Protein AF-A0A8H6YVI0-F1 (afdb_monomer_lite)

Secondary structure (DSSP, 8-state):
--------PPPP------------------PPPPPPEEEEEEEETTEEE--TTBS-TT-TTEEEEEGGGSPSS-SHHHHHHHHHHHTT---TT--S----PPP------

Structure (mmCIF, N/CA/C/O backbone):
data_AF-A0A8H6YVI0-F1
#
_entry.id   AF-A0A8H6YVI0-F1
#
loop_
_atom_site.group_PDB
_atom_site.id
_atom_site.type_symbol
_atom_site.label_atom_id
_atom_site.label_alt_id
_atom_site.label_comp_id
_atom_site.label_asym_id
_atom_site.label_entity_id
_atom_site.label_seq_id
_atom_site.pdbx_PDB_ins_code
_atom_site.Cartn_x
_atom_site.Cartn_y
_atom_site.Cartn_z
_atom_site.occupancy
_atom_site.B_iso_or_equiv
_atom_site.auth_seq_id
_atom_site.auth_comp_id
_atom_site.auth_asym_id
_atom_site.auth_atom_id
_atom_site.pdbx_PDB_model_num
ATOM 1 N N . MET A 1 1 ? -32.683 -60.655 -9.377 1.00 38.84 1 MET A N 1
ATOM 2 C CA . MET A 1 1 ? -31.662 -60.220 -8.406 1.00 38.84 1 MET A CA 1
ATOM 3 C C . MET A 1 1 ? -31.502 -58.720 -8.571 1.00 38.84 1 MET A C 1
ATOM 5 O O . MET A 1 1 ? -30.999 -58.272 -9.589 1.00 38.84 1 MET A O 1
ATOM 9 N N . THR A 1 2 ? -32.086 -57.973 -7.638 1.00 42.25 2 THR A N 1
ATOM 10 C CA . THR A 1 2 ? -31.979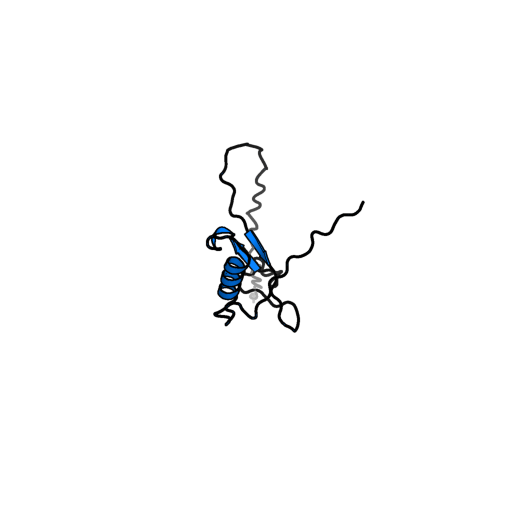 -56.514 -7.480 1.00 42.25 2 THR A CA 1
ATOM 11 C C . THR A 1 2 ? -30.590 -56.172 -6.953 1.00 42.25 2 THR A C 1
ATOM 13 O O . THR A 1 2 ? -30.118 -56.916 -6.098 1.00 42.25 2 THR A O 1
ATOM 16 N N . THR A 1 3 ? -29.969 -55.078 -7.414 1.00 46.12 3 THR A N 1
ATOM 17 C CA . THR A 1 3 ? -29.185 -54.096 -6.618 1.00 46.12 3 THR A CA 1
ATOM 18 C C . THR A 1 3 ? -28.331 -53.245 -7.556 1.00 46.12 3 THR A C 1
ATOM 20 O O . THR A 1 3 ? -27.574 -53.767 -8.367 1.00 46.12 3 THR A O 1
ATOM 23 N N . GLY A 1 4 ? -28.455 -51.929 -7.419 1.00 44.97 4 GLY A N 1
ATOM 24 C CA . GLY A 1 4 ? -27.635 -50.941 -8.112 1.00 44.97 4 GLY A CA 1
ATOM 25 C C . GLY A 1 4 ? -28.270 -49.560 -8.023 1.00 44.97 4 GLY A C 1
ATOM 26 O O . GLY A 1 4 ? -28.640 -48.988 -9.041 1.00 44.97 4 GLY A O 1
ATOM 27 N N . ALA A 1 5 ? -28.492 -49.082 -6.797 1.00 56.38 5 ALA A N 1
ATOM 28 C CA . ALA A 1 5 ? -28.947 -47.726 -6.528 1.00 56.38 5 ALA A CA 1
ATOM 29 C C . ALA A 1 5 ? -27.844 -46.733 -6.929 1.00 56.38 5 ALA A C 1
ATOM 31 O O . ALA A 1 5 ? -26.733 -46.796 -6.410 1.00 56.38 5 ALA A O 1
ATOM 32 N N . ASN A 1 6 ? -28.152 -45.837 -7.867 1.00 56.09 6 ASN A N 1
ATOM 33 C CA . ASN A 1 6 ? -27.344 -44.654 -8.137 1.00 56.09 6 ASN A CA 1
ATOM 34 C C . ASN A 1 6 ? -27.675 -43.602 -7.070 1.00 56.09 6 ASN A C 1
ATOM 36 O O . ASN A 1 6 ? -28.596 -42.808 -7.253 1.00 56.09 6 ASN A O 1
ATOM 40 N N . ASP A 1 7 ? -26.927 -43.606 -5.968 1.00 51.72 7 ASP A N 1
ATOM 41 C CA . ASP A 1 7 ? -26.834 -42.467 -5.051 1.00 51.72 7 ASP A CA 1
ATOM 42 C C . ASP A 1 7 ? -25.990 -41.375 -5.726 1.00 51.72 7 ASP A C 1
ATOM 44 O O . ASP A 1 7 ? -24.764 -41.335 -5.627 1.00 51.72 7 ASP A O 1
ATOM 48 N N . SER A 1 8 ? -26.649 -40.515 -6.502 1.00 58.22 8 SER A N 1
ATOM 49 C CA . SER A 1 8 ? -26.092 -39.218 -6.890 1.00 58.22 8 SER A CA 1
ATOM 50 C C . SER A 1 8 ? -26.429 -38.227 -5.787 1.00 58.22 8 SER A C 1
ATOM 52 O O . SER A 1 8 ? -27.521 -37.662 -5.773 1.00 58.22 8 SER A O 1
ATOM 54 N N . ASP A 1 9 ? -25.501 -38.054 -4.851 1.00 58.38 9 ASP A N 1
ATOM 55 C CA . ASP A 1 9 ? -25.581 -37.018 -3.825 1.00 58.38 9 ASP A CA 1
ATOM 56 C C . ASP A 1 9 ? -25.639 -35.641 -4.523 1.00 58.38 9 ASP A C 1
ATOM 58 O O . ASP A 1 9 ? -24.733 -35.311 -5.302 1.00 58.38 9 ASP A O 1
ATOM 62 N N . PRO A 1 10 ? -26.717 -34.849 -4.371 1.00 65.88 10 PRO A N 1
ATOM 63 C CA . PRO A 1 10 ? -26.771 -33.525 -4.971 1.00 65.88 10 PRO A CA 1
ATOM 64 C C . PRO A 1 10 ? -25.717 -32.620 -4.310 1.00 65.88 10 PRO A C 1
ATOM 66 O O . PRO A 1 10 ? -25.505 -32.704 -3.101 1.00 65.88 10 PRO A O 1
ATOM 69 N N . PRO A 1 11 ? -25.063 -31.712 -5.062 1.00 58.81 11 PRO A N 1
ATOM 70 C CA . PRO A 1 11 ? -24.114 -30.776 -4.470 1.00 58.81 11 PRO A CA 1
ATOM 71 C C . PRO A 1 11 ? -24.798 -29.967 -3.356 1.00 58.81 11 PRO A C 1
ATOM 73 O O . PRO A 1 11 ? -25.988 -29.645 -3.486 1.00 58.81 11 PRO A O 1
ATOM 76 N N . PRO A 1 12 ? -24.077 -29.610 -2.274 1.00 55.91 12 PRO A N 1
ATOM 77 C CA . PRO A 1 12 ? -24.656 -28.860 -1.172 1.00 55.91 12 PRO A CA 1
ATOM 78 C C . PRO A 1 12 ? -25.279 -27.575 -1.713 1.00 55.91 12 PRO A C 1
ATOM 80 O O . PRO A 1 12 ? -24.620 -26.752 -2.353 1.00 55.91 12 PRO A O 1
ATOM 83 N N . ARG A 1 13 ? -26.583 -27.429 -1.469 1.00 53.19 13 ARG A N 1
ATOM 84 C CA . ARG A 1 13 ? -27.321 -26.204 -1.754 1.00 53.19 13 ARG A CA 1
ATOM 85 C C . ARG A 1 13 ? -26.697 -25.093 -0.923 1.00 53.19 13 ARG A C 1
ATOM 87 O O . ARG A 1 13 ? -26.848 -25.070 0.294 1.00 53.19 13 ARG A O 1
ATOM 94 N N . TYR A 1 14 ? -25.980 -24.184 -1.572 1.00 39.84 14 TYR A N 1
ATOM 95 C CA . TYR A 1 14 ? -25.601 -22.939 -0.930 1.00 39.84 14 TYR A CA 1
ATOM 96 C C . TYR A 1 14 ? -26.882 -22.117 -0.742 1.00 39.84 14 TYR A C 1
ATOM 98 O O . TYR A 1 14 ? -27.455 -21.593 -1.697 1.00 39.84 14 TYR A O 1
ATOM 106 N N . ASP A 1 15 ? -27.364 -22.018 0.493 1.00 44.62 15 ASP A N 1
ATOM 107 C CA . ASP A 1 15 ? -28.377 -21.029 0.839 1.00 44.62 15 ASP A CA 1
ATOM 108 C C . ASP A 1 15 ? -27.747 -19.641 0.683 1.00 44.62 15 ASP A C 1
ATOM 110 O O . ASP A 1 15 ? -27.000 -19.160 1.534 1.00 44.62 15 ASP A O 1
ATOM 114 N N . THR A 1 16 ? -28.029 -18.973 -0.438 1.00 58.34 16 THR A N 1
ATOM 115 C CA . THR A 1 16 ? -27.776 -17.533 -0.565 1.00 58.34 16 THR A CA 1
ATOM 116 C C . THR A 1 16 ? -28.912 -16.800 0.132 1.00 58.34 16 THR A C 1
ATOM 118 O O . THR A 1 16 ? -29.818 -16.267 -0.501 1.00 58.34 16 THR A O 1
ATOM 121 N N . GLN A 1 17 ? -28.874 -16.791 1.460 1.00 50.62 17 GLN A N 1
ATOM 122 C CA . GLN A 1 17 ? -29.631 -15.843 2.265 1.00 50.62 17 GLN A CA 1
ATOM 123 C C . GLN A 1 17 ? -28.654 -14.932 2.997 1.00 50.62 17 GLN A C 1
ATOM 125 O O . GLN A 1 17 ? -28.326 -15.152 4.155 1.00 50.62 17 GLN A O 1
ATOM 130 N N . ASN A 1 18 ? -28.203 -13.884 2.308 1.00 37.72 18 ASN A N 1
ATOM 131 C CA . ASN A 1 18 ? -28.111 -12.569 2.938 1.00 37.72 18 ASN A CA 1
ATOM 132 C C . ASN A 1 18 ? -28.115 -11.468 1.870 1.00 37.72 18 ASN A C 1
ATOM 134 O O . ASN A 1 18 ? -27.121 -10.786 1.626 1.00 37.72 18 ASN A O 1
ATOM 138 N N . THR A 1 19 ? -29.262 -11.305 1.214 1.00 47.03 19 THR A N 1
ATOM 139 C CA . THR A 1 19 ? -29.614 -10.037 0.579 1.00 47.03 19 THR A CA 1
ATOM 140 C C . THR A 1 19 ? -29.890 -9.046 1.702 1.00 47.03 19 THR A C 1
ATOM 142 O O . THR A 1 19 ? -31.019 -8.914 2.166 1.00 47.03 19 THR A O 1
ATOM 145 N N . SER A 1 20 ? -28.859 -8.351 2.176 1.00 56.53 20 SER A N 1
ATOM 146 C CA . SER A 1 20 ? -29.061 -7.155 2.985 1.00 56.53 20 SER A CA 1
ATOM 147 C C . SER A 1 20 ? -29.466 -6.010 2.053 1.00 56.53 20 SER A C 1
ATOM 149 O O . SER A 1 20 ? -28.677 -5.107 1.773 1.00 56.53 20 SER A O 1
ATOM 151 N N . GLU A 1 21 ? -30.697 -6.060 1.540 1.00 48.66 21 GLU A N 1
ATOM 152 C CA . GLU A 1 21 ? -31.368 -4.893 0.969 1.00 48.66 21 GLU A CA 1
ATOM 153 C C . GLU A 1 21 ? -31.746 -3.978 2.137 1.00 48.66 21 GLU A C 1
ATOM 155 O O . GLU A 1 21 ? -32.875 -3.931 2.619 1.00 48.66 21 GLU A O 1
ATOM 160 N N . SER A 1 22 ? -30.739 -3.290 2.671 1.00 46.75 22 SER A N 1
ATOM 161 C CA . SER A 1 22 ? -30.960 -2.279 3.689 1.00 46.75 22 SER A CA 1
ATOM 162 C C . SER A 1 22 ? -31.475 -1.039 2.973 1.00 46.75 22 SER A C 1
ATOM 164 O O . SER A 1 22 ? -30.712 -0.248 2.414 1.00 46.75 22 SER A O 1
ATOM 166 N N . THR A 1 23 ? -32.804 -0.937 2.929 1.00 53.59 23 THR A N 1
ATOM 167 C CA . THR A 1 23 ? -33.561 0.259 2.568 1.00 53.59 23 THR A CA 1
ATOM 168 C C . THR A 1 23 ? -32.854 1.483 3.143 1.00 53.59 23 THR A C 1
ATOM 170 O O . THR A 1 23 ? -32.761 1.639 4.362 1.00 53.59 23 THR A O 1
ATOM 173 N N . MET A 1 24 ? -32.354 2.360 2.271 1.00 50.34 24 MET A N 1
ATOM 174 C CA . MET A 1 24 ? -31.809 3.658 2.662 1.00 50.34 24 MET A CA 1
ATOM 175 C C . MET A 1 24 ? -32.959 4.520 3.200 1.00 50.34 24 MET A C 1
ATOM 177 O O . MET A 1 24 ? -33.531 5.347 2.494 1.00 50.34 24 MET A O 1
ATOM 181 N N . LYS A 1 25 ? -33.336 4.307 4.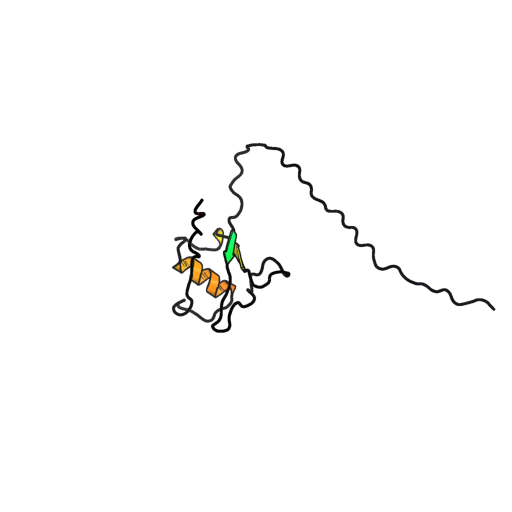463 1.00 50.38 25 LYS A N 1
ATOM 182 C CA . LYS A 1 25 ? -34.195 5.218 5.207 1.00 50.38 25 LYS A CA 1
ATOM 183 C C . LYS A 1 25 ? -33.323 6.383 5.644 1.00 50.38 25 LYS A C 1
ATOM 185 O O . LYS A 1 25 ? -32.487 6.251 6.535 1.00 50.38 25 LYS A O 1
ATOM 190 N N . ALA A 1 26 ? -33.522 7.515 4.979 1.00 50.47 26 ALA A N 1
ATOM 191 C CA . ALA A 1 26 ? -32.947 8.788 5.362 1.00 50.47 26 ALA A CA 1
ATOM 192 C C . ALA A 1 26 ? -33.335 9.107 6.814 1.00 50.47 26 ALA A C 1
ATOM 194 O O . ALA A 1 26 ? -34.464 9.492 7.109 1.00 50.47 26 ALA A O 1
ATOM 195 N N . ALA A 1 27 ? -32.383 8.923 7.721 1.00 44.22 27 ALA A N 1
ATOM 196 C CA . ALA A 1 27 ? -32.391 9.516 9.041 1.00 44.22 27 ALA A CA 1
ATOM 197 C C . ALA A 1 27 ? -31.066 10.259 9.180 1.00 44.22 27 ALA A C 1
ATOM 199 O O . ALA A 1 27 ? -30.005 9.659 9.352 1.00 44.22 27 ALA A O 1
ATOM 200 N N . SER A 1 28 ? -31.132 11.581 9.057 1.00 63.75 28 SER A N 1
ATOM 201 C CA . SER A 1 28 ? -30.077 12.498 9.466 1.00 63.75 28 SER A CA 1
ATOM 202 C C . SER A 1 28 ? -29.904 12.392 10.983 1.00 63.75 28 SER A C 1
ATOM 204 O O . SER A 1 28 ? -30.484 13.156 11.748 1.00 63.75 28 SER A O 1
ATOM 206 N N . SER A 1 29 ? -29.149 11.390 11.416 1.00 54.25 29 SER A N 1
ATOM 207 C CA . SER A 1 29 ? -28.587 11.297 12.757 1.00 54.25 29 SER A CA 1
ATOM 208 C C . SER A 1 29 ? -27.126 11.702 12.645 1.00 54.25 29 SER A C 1
ATOM 210 O O . SER A 1 29 ? -26.473 11.328 11.670 1.00 54.25 29 SER A O 1
ATOM 212 N N . GLY A 1 30 ? -26.621 12.488 13.598 1.00 58.38 30 GLY A N 1
ATOM 213 C CA . GLY A 1 30 ? -25.210 12.865 13.713 1.00 58.38 30 GLY A CA 1
ATOM 214 C C . GLY A 1 30 ? -24.323 11.642 13.952 1.00 58.38 30 GLY A C 1
ATOM 215 O O . GLY A 1 30 ? -23.811 11.431 15.045 1.00 58.38 30 GLY A O 1
ATOM 216 N N . SER A 1 31 ? -24.193 10.808 12.927 1.00 59.75 31 SER A N 1
ATOM 217 C CA . SER A 1 31 ? -23.382 9.608 12.884 1.00 59.75 31 SER A CA 1
ATOM 218 C C . SER A 1 31 ? -21.946 10.047 12.659 1.00 59.75 31 SER A C 1
ATOM 220 O O . SER A 1 31 ? -21.658 10.780 11.708 1.00 59.75 31 SER A O 1
ATOM 222 N N . ALA A 1 32 ? -21.051 9.644 13.561 1.00 69.25 32 ALA A N 1
ATOM 223 C CA . ALA A 1 32 ? -19.626 9.841 13.362 1.00 69.25 32 ALA A CA 1
ATOM 224 C C . ALA A 1 32 ? -19.258 9.346 11.950 1.00 69.25 32 ALA A C 1
ATOM 226 O O . ALA A 1 32 ? -19.696 8.259 11.562 1.00 69.25 32 ALA A O 1
ATOM 227 N N . PRO A 1 33 ? -18.507 10.129 11.155 1.00 74.38 33 PRO A N 1
ATOM 228 C CA . PRO A 1 33 ? -18.144 9.708 9.813 1.00 74.38 33 PRO A CA 1
ATOM 229 C C . PRO A 1 33 ? -17.440 8.352 9.896 1.00 74.38 33 PRO A C 1
ATOM 231 O O . PRO A 1 33 ? -16.498 8.182 10.671 1.00 74.38 33 PRO A O 1
ATOM 234 N N . GLY A 1 34 ? -17.933 7.387 9.116 1.00 83.31 34 GLY A N 1
ATOM 235 C CA . GLY A 1 34 ? -17.355 6.050 9.052 1.00 83.31 34 GLY A CA 1
ATOM 236 C C . GLY A 1 34 ? -15.872 6.069 8.653 1.00 83.31 34 GLY A C 1
ATOM 237 O O . GLY A 1 34 ? -15.342 7.103 8.220 1.00 83.31 34 GLY A O 1
ATOM 238 N N . PRO A 1 35 ? -15.175 4.928 8.784 1.00 87.44 35 PRO A N 1
ATOM 239 C CA . PRO A 1 35 ? -13.763 4.837 8.446 1.00 87.44 35 PRO A CA 1
ATOM 240 C C . PRO A 1 35 ? -13.515 5.301 7.007 1.00 87.44 35 PRO A C 1
ATOM 242 O O . PRO A 1 35 ? -14.186 4.891 6.061 1.00 87.44 35 PRO A O 1
ATOM 245 N N . ARG A 1 36 ? -12.528 6.183 6.846 1.00 92.62 36 ARG A N 1
ATOM 246 C CA . ARG A 1 36 ? -12.049 6.607 5.530 1.00 92.62 36 ARG A CA 1
ATOM 247 C C . ARG A 1 36 ? -11.058 5.579 5.011 1.00 92.62 36 ARG A C 1
ATOM 249 O O . ARG A 1 36 ? -10.100 5.262 5.711 1.00 92.62 36 ARG A O 1
ATOM 256 N N . TYR A 1 37 ? -11.262 5.115 3.787 1.00 93.06 37 TYR A N 1
ATOM 257 C CA . TYR A 1 37 ? -10.379 4.158 3.126 1.00 93.06 37 TYR A CA 1
ATOM 258 C C . TYR A 1 37 ? -9.555 4.835 2.036 1.00 93.06 37 TYR A C 1
ATOM 260 O O . TYR A 1 37 ? -10.020 5.764 1.372 1.00 93.06 37 TYR A O 1
ATOM 268 N N . LEU A 1 38 ? -8.327 4.359 1.858 1.00 92.62 38 LEU A N 1
ATOM 269 C CA . LEU A 1 38 ? -7.432 4.761 0.786 1.00 92.62 38 LEU A CA 1
ATOM 270 C C . LEU A 1 38 ? -7.154 3.556 -0.099 1.0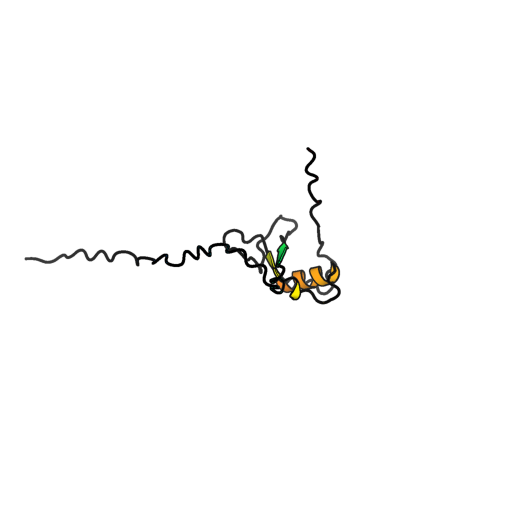0 92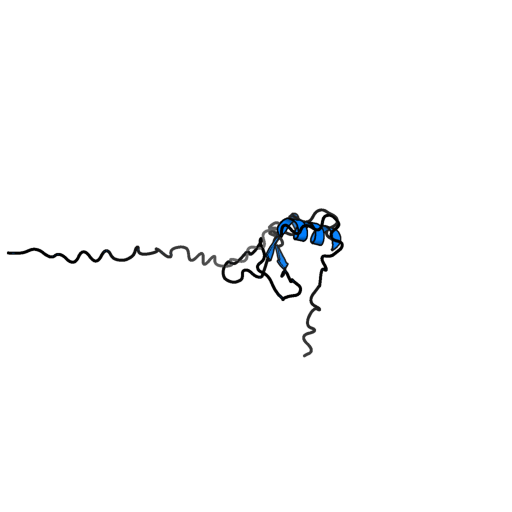.62 38 LEU A C 1
ATOM 272 O O . LEU A 1 38 ? -6.651 2.535 0.368 1.00 92.62 38 LEU A O 1
ATOM 276 N N . TYR A 1 39 ? -7.455 3.726 -1.380 1.00 94.19 39 TYR A N 1
ATOM 277 C CA . TYR A 1 39 ? -7.206 2.733 -2.411 1.00 94.19 39 TYR A CA 1
ATOM 278 C C . TYR A 1 39 ? -5.957 3.117 -3.189 1.00 94.19 39 TYR A C 1
ATOM 280 O O . TYR A 1 39 ? -5.788 4.279 -3.571 1.00 94.19 39 TYR A O 1
ATOM 288 N N . TYR A 1 40 ? -5.092 2.146 -3.439 1.00 94.06 40 TYR A N 1
ATOM 289 C CA . TYR A 1 40 ? -3.847 2.360 -4.164 1.00 94.06 40 TYR A CA 1
ATOM 290 C C . TYR A 1 40 ? -3.522 1.169 -5.062 1.00 94.06 40 TYR A C 1
ATOM 292 O O . TYR A 1 40 ? -4.137 0.108 -4.976 1.00 94.06 40 TYR A 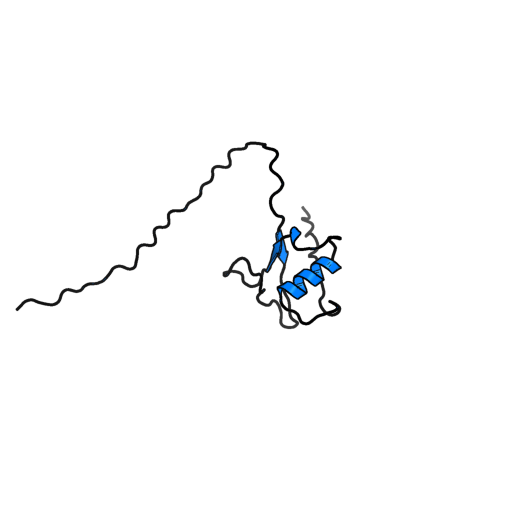O 1
ATOM 300 N N . ARG A 1 41 ? -2.557 1.370 -5.960 1.00 94.38 41 ARG A N 1
ATOM 301 C CA . ARG A 1 41 ? -1.981 0.322 -6.803 1.00 94.38 41 ARG A CA 1
ATOM 302 C C . ARG A 1 41 ? -0.476 0.319 -6.621 1.00 94.38 41 ARG A C 1
ATOM 304 O O . ARG A 1 41 ? 0.126 1.380 -6.451 1.00 94.38 41 ARG A O 1
ATOM 311 N N . VAL A 1 42 ? 0.100 -0.870 -6.672 1.00 93.31 42 VAL A N 1
ATOM 312 C CA . VAL A 1 42 ? 1.532 -1.093 -6.514 1.00 93.31 42 VAL A CA 1
ATOM 313 C C . VAL A 1 42 ? 2.125 -1.416 -7.879 1.00 93.31 42 VAL A C 1
ATOM 315 O O . VAL A 1 42 ? 1.565 -2.220 -8.624 1.00 93.31 42 VAL A O 1
ATOM 318 N N . TYR A 1 43 ? 3.240 -0.772 -8.212 1.00 92.75 43 TYR A N 1
ATOM 319 C CA . TYR A 1 43 ? 3.929 -0.957 -9.485 1.00 92.75 43 TYR A CA 1
ATOM 320 C C . TYR A 1 43 ? 5.384 -1.352 -9.239 1.00 92.75 43 TYR A C 1
ATOM 322 O O . TYR A 1 43 ? 6.064 -0.742 -8.413 1.00 92.75 43 TYR A O 1
ATOM 330 N N . SER A 1 44 ? 5.848 -2.355 -9.975 1.00 90.38 44 SER A N 1
ATOM 331 C CA . SER A 1 44 ? 7.259 -2.643 -10.209 1.00 90.38 44 SER A CA 1
ATOM 332 C C . SER A 1 44 ? 7.681 -2.052 -11.568 1.00 90.38 44 SER A C 1
ATOM 334 O O . SER A 1 44 ? 6.828 -1.560 -12.317 1.00 90.38 44 SER A O 1
ATOM 336 N N . PRO A 1 45 ? 8.976 -2.099 -11.929 1.00 89.44 45 PRO A N 1
ATOM 337 C CA . PRO A 1 45 ? 9.419 -1.742 -13.278 1.00 89.44 45 PRO A CA 1
ATOM 338 C C . PRO A 1 45 ? 8.713 -2.531 -14.394 1.00 89.44 45 PRO A C 1
ATOM 340 O O . PRO A 1 45 ? 8.541 -2.002 -15.488 1.00 89.44 45 PRO A O 1
ATOM 343 N N . ASP A 1 46 ? 8.254 -3.750 -14.099 1.00 92.88 46 ASP A N 1
ATOM 344 C CA . ASP A 1 46 ? 7.567 -4.633 -15.050 1.00 92.88 46 ASP A CA 1
ATOM 345 C C . ASP A 1 46 ? 6.051 -4.373 -15.137 1.00 92.88 46 ASP A C 1
ATOM 347 O O . ASP A 1 46 ? 5.354 -4.984 -15.946 1.00 92.88 46 ASP A O 1
ATOM 351 N N . GLY A 1 47 ? 5.518 -3.461 -14.316 1.00 92.81 47 GLY A N 1
ATOM 352 C CA . GLY A 1 47 ? 4.111 -3.068 -14.326 1.00 92.81 47 GLY A CA 1
ATOM 353 C C . GLY A 1 47 ? 3.408 -3.248 -12.983 1.00 92.81 47 GLY A C 1
ATOM 354 O O . GLY A 1 47 ? 4.023 -3.242 -11.919 1.00 92.81 47 GLY A O 1
ATOM 355 N N . ALA A 1 48 ? 2.077 -3.332 -13.018 1.00 94.19 48 ALA A N 1
ATOM 356 C CA . ALA A 1 48 ? 1.273 -3.476 -11.807 1.00 94.19 48 ALA A CA 1
ATOM 357 C C . ALA A 1 48 ? 1.459 -4.867 -11.187 1.00 94.19 48 ALA A C 1
ATOM 359 O O . ALA A 1 48 ? 1.355 -5.876 -11.886 1.00 94.19 48 ALA A O 1
ATOM 360 N N . ILE A 1 49 ? 1.655 -4.919 -9.871 1.00 95.50 49 ILE A N 1
ATOM 361 C CA . ILE A 1 49 ? 1.788 -6.172 -9.119 1.00 95.50 49 ILE A CA 1
ATOM 362 C C . ILE A 1 49 ? 0.635 -6.344 -8.120 1.00 95.50 49 ILE A C 1
ATOM 364 O O . ILE A 1 49 ? 0.037 -5.345 -7.702 1.00 95.50 49 ILE A O 1
ATOM 368 N N . PRO A 1 50 ? 0.289 -7.589 -7.742 1.00 96.25 50 PRO A N 1
ATOM 369 C CA . PRO A 1 50 ? -0.673 -7.844 -6.677 1.00 96.25 50 PRO A CA 1
ATOM 370 C C . PRO A 1 50 ? -0.262 -7.163 -5.365 1.00 96.25 50 PRO A C 1
ATOM 372 O O . PRO A 1 50 ? 0.895 -7.241 -4.957 1.00 96.25 50 PRO A O 1
ATOM 375 N N . SER A 1 51 ? -1.216 -6.504 -4.711 1.00 95.94 51 SER A N 1
ATOM 376 C CA . SER A 1 51 ? -1.051 -5.899 -3.390 1.00 95.94 51 SER A CA 1
ATOM 377 C C . SER A 1 51 ? -1.300 -6.935 -2.298 1.00 95.94 51 SER A C 1
ATOM 379 O O . SER A 1 51 ? -2.223 -7.746 -2.386 1.00 95.94 51 SER A O 1
ATOM 381 N N . LYS A 1 52 ? -0.517 -6.870 -1.223 1.00 95.38 52 LYS A N 1
ATOM 382 C CA . LYS A 1 52 ? -0.711 -7.685 -0.017 1.00 95.38 52 LYS A CA 1
ATOM 383 C C . LYS A 1 52 ? -1.913 -7.249 0.812 1.00 95.38 52 LYS A C 1
ATOM 385 O O . LYS A 1 52 ? -2.439 -8.042 1.583 1.00 95.38 52 LYS A O 1
ATOM 390 N N . THR A 1 53 ? -2.369 -6.010 0.636 1.00 95.50 53 THR A N 1
ATOM 391 C CA . THR A 1 53 ? -3.577 -5.473 1.282 1.00 95.50 53 THR A CA 1
ATOM 392 C C . THR A 1 53 ? -4.783 -5.466 0.342 1.00 95.50 53 THR A C 1
ATOM 394 O O . THR A 1 53 ? -5.703 -4.658 0.502 1.00 95.50 53 THR A O 1
ATOM 397 N N . ALA A 1 54 ? -4.783 -6.342 -0.669 1.00 95.56 54 ALA A N 1
ATOM 398 C CA . ALA A 1 54 ? -5.889 -6.451 -1.605 1.00 95.56 54 ALA A CA 1
ATOM 399 C C . ALA A 1 54 ? -7.214 -6.695 -0.869 1.00 95.56 54 ALA A C 1
ATOM 401 O O . ALA A 1 54 ? -7.359 -7.645 -0.102 1.00 95.56 54 ALA A O 1
ATOM 402 N N . PHE A 1 55 ? -8.190 -5.821 -1.121 1.00 91.31 55 PHE A N 1
ATOM 403 C CA . PHE A 1 55 ? -9.521 -5.926 -0.519 1.00 91.31 55 PHE A CA 1
ATOM 404 C C . PHE A 1 55 ? -10.428 -6.910 -1.270 1.00 91.31 55 PHE A C 1
ATOM 406 O O . PHE A 1 55 ? -11.257 -7.577 -0.657 1.00 91.31 55 PHE A O 1
ATOM 413 N N . ASP A 1 56 ? -10.281 -6.998 -2.595 1.00 91.12 56 ASP A N 1
ATOM 414 C CA . ASP A 1 56 ? -11.088 -7.877 -3.443 1.00 91.12 56 ASP A CA 1
ATOM 415 C C . ASP A 1 56 ? -10.186 -8.928 -4.109 1.00 91.12 56 ASP A C 1
ATOM 417 O O . ASP A 1 56 ? -9.335 -8.559 -4.925 1.00 91.12 56 ASP A O 1
ATOM 421 N N . PRO A 1 57 ? -10.387 -10.231 -3.839 1.00 90.44 57 PRO A N 1
ATOM 422 C CA . PRO A 1 57 ? -9.656 -11.306 -4.509 1.00 90.44 57 PRO A CA 1
ATOM 423 C C . PRO A 1 57 ? -9.780 -11.282 -6.039 1.00 90.44 57 PRO A C 1
ATOM 425 O O . PRO A 1 57 ? -8.888 -11.750 -6.740 1.00 90.44 57 PRO A O 1
ATOM 428 N N . ARG A 1 58 ? -10.869 -10.718 -6.579 1.00 95.06 58 ARG A N 1
ATOM 429 C CA . ARG A 1 58 ? -11.088 -10.576 -8.030 1.00 95.06 58 ARG A CA 1
ATOM 430 C C . ARG A 1 58 ? -10.272 -9.439 -8.638 1.00 95.06 58 ARG A C 1
ATOM 432 O O . ARG A 1 58 ? -10.121 -9.377 -9.854 1.00 95.06 58 ARG A O 1
ATOM 439 N N . ASN A 1 59 ? -9.758 -8.531 -7.814 1.00 93.56 59 ASN A N 1
ATOM 440 C CA . ASN A 1 59 ? -8.904 -7.431 -8.237 1.00 93.56 59 ASN A CA 1
ATOM 441 C C . ASN A 1 59 ? -7.700 -7.304 -7.291 1.00 93.56 59 ASN A C 1
ATOM 443 O O . ASN A 1 59 ? -7.602 -6.338 -6.527 1.00 93.56 59 ASN A O 1
ATOM 447 N N . PRO A 1 60 ? -6.751 -8.256 -7.364 1.00 95.75 60 PRO A N 1
ATOM 448 C CA . PRO A 1 60 ? -5.641 -8.336 -6.420 1.00 95.75 60 PRO A CA 1
ATOM 449 C C . PRO A 1 60 ? -4.641 -7.181 -6.570 1.00 95.75 60 PRO A C 1
ATOM 451 O O . PRO A 1 60 ? -3.757 -7.017 -5.743 1.00 95.75 60 PRO A O 1
ATOM 454 N N . TYR A 1 61 ? -4.764 -6.354 -7.610 1.00 96.06 61 TYR A N 1
ATOM 455 C CA . TYR A 1 61 ? -3.864 -5.231 -7.887 1.00 96.06 61 TYR A CA 1
ATOM 456 C C . TYR A 1 61 ? -4.230 -3.944 -7.134 1.00 96.06 61 TYR A C 1
ATOM 458 O O . TYR A 1 61 ? -3.505 -2.953 -7.246 1.00 96.06 61 TYR A O 1
ATOM 466 N N . VAL A 1 62 ? -5.365 -3.915 -6.423 1.00 95.31 62 VAL A N 1
ATOM 467 C CA . VAL A 1 62 ? -5.836 -2.738 -5.678 1.00 95.31 62 VAL A CA 1
ATOM 468 C C . VAL A 1 62 ? -5.762 -3.002 -4.179 1.00 95.31 62 VAL A C 1
ATOM 470 O O . VAL A 1 62 ? -6.579 -3.738 -3.628 1.00 95.31 62 VAL A O 1
ATOM 473 N N . GLY A 1 63 ? -4.796 -2.355 -3.531 1.00 95.62 63 GLY A N 1
ATOM 474 C CA . GLY A 1 63 ? -4.637 -2.368 -2.081 1.00 95.62 63 GLY A CA 1
ATOM 475 C C . GLY A 1 63 ? -5.601 -1.410 -1.388 1.00 95.62 63 GLY A C 1
ATOM 476 O O . GLY A 1 63 ? -6.031 -0.408 -1.975 1.00 95.62 63 GLY A O 1
ATOM 477 N N . CYS A 1 64 ? -5.931 -1.710 -0.134 1.00 95.31 64 CYS A N 1
ATOM 478 C CA . CYS A 1 64 ? -6.812 -0.899 0.697 1.00 95.31 64 CYS A CA 1
ATOM 479 C C . CYS A 1 64 ? -6.268 -0.781 2.124 1.00 95.31 64 CYS A C 1
ATOM 481 O O . CYS A 1 64 ? -6.035 -1.779 2.802 1.00 95.31 64 CYS A O 1
ATOM 483 N N . ILE A 1 65 ? -6.123 0.455 2.605 1.00 95.06 65 ILE A N 1
ATOM 484 C CA . ILE A 1 65 ? -5.810 0.746 4.011 1.00 95.06 65 ILE A CA 1
ATOM 485 C C . ILE A 1 65 ? -6.787 1.770 4.585 1.00 95.06 65 ILE A C 1
ATOM 487 O O . ILE A 1 65 ? -7.391 2.567 3.862 1.00 95.06 65 ILE A O 1
ATOM 491 N N . THR A 1 66 ? -6.932 1.782 5.906 1.00 94.12 66 THR A N 1
ATOM 492 C CA . THR A 1 66 ? -7.702 2.813 6.604 1.00 94.12 66 THR A CA 1
ATOM 493 C C . THR A 1 66 ? -6.866 4.081 6.765 1.00 94.12 66 THR A C 1
ATOM 495 O O . THR A 1 66 ? -5.680 4.040 7.073 1.00 94.12 66 THR A O 1
ATOM 498 N N . ALA A 1 67 ? -7.476 5.254 6.617 1.00 91.62 67 ALA A N 1
ATOM 499 C CA . ALA A 1 67 ? -6.787 6.526 6.830 1.00 91.62 67 ALA A CA 1
ATOM 500 C C . ALA A 1 67 ? -6.306 6.691 8.286 1.00 91.62 67 ALA A C 1
ATOM 502 O O . ALA A 1 67 ? -5.327 7.390 8.534 1.00 91.62 67 ALA A O 1
ATOM 503 N N . SER A 1 68 ? -6.966 6.022 9.239 1.00 91.38 68 SER A N 1
ATOM 504 C CA . SER A 1 68 ? -6.573 5.995 10.651 1.00 91.38 68 SER A CA 1
ATOM 505 C C . SER A 1 68 ? -5.284 5.213 10.916 1.00 91.38 68 SER A C 1
ATOM 507 O O . SER A 1 68 ? -4.652 5.449 11.942 1.00 91.38 68 SER A O 1
ATOM 509 N N . SER A 1 69 ? -4.850 4.326 10.010 1.00 91.69 69 SER A N 1
ATOM 510 C CA . SER A 1 69 ? -3.562 3.631 10.137 1.00 91.69 69 SER A CA 1
ATOM 511 C C . SER A 1 69 ? -2.368 4.516 9.764 1.00 91.69 69 SER A C 1
ATOM 513 O O . SER A 1 69 ? -1.220 4.096 9.918 1.00 91.69 69 SER A O 1
ATOM 515 N N . ILE A 1 70 ? -2.612 5.721 9.237 1.00 93.31 70 ILE A N 1
ATOM 516 C CA . ILE A 1 70 ? -1.571 6.689 8.894 1.00 93.31 70 ILE A CA 1
ATOM 517 C C . ILE A 1 70 ? -1.349 7.593 10.102 1.00 93.31 70 ILE A C 1
ATOM 519 O O . ILE A 1 70 ? -2.273 8.309 10.492 1.00 93.31 70 ILE A O 1
ATOM 523 N N . PRO A 1 71 ? -0.140 7.619 10.681 1.00 92.06 71 PRO A N 1
ATOM 524 C CA . PRO A 1 71 ? 0.123 8.456 11.834 1.00 92.06 71 PRO A CA 1
ATOM 525 C C . PRO A 1 71 ? 0.063 9.943 11.450 1.00 92.06 71 PRO A C 1
ATOM 527 O O . PRO A 1 71 ? 0.469 10.312 10.339 1.00 92.06 71 PRO A O 1
ATOM 530 N N . PRO A 1 72 ? -0.383 10.819 12.365 1.00 91.81 72 PRO A N 1
ATOM 531 C CA . PRO A 1 72 ? -0.182 12.251 12.222 1.00 91.81 72 PRO A CA 1
ATOM 532 C C . PRO A 1 72 ? 1.313 12.578 12.058 1.00 91.81 72 PRO A C 1
ATOM 534 O O . PRO A 1 72 ? 2.152 11.952 12.709 1.00 91.81 72 PRO A O 1
ATOM 537 N N . PRO A 1 73 ? 1.674 13.569 11.227 1.00 91.12 73 PRO A N 1
ATOM 538 C CA . PRO A 1 73 ? 0.823 14.303 10.286 1.00 91.12 73 PRO A CA 1
ATOM 539 C C . PRO A 1 73 ? 0.442 13.437 9.070 1.00 91.12 73 PRO A C 1
ATOM 541 O O . PRO A 1 73 ? 1.304 12.782 8.489 1.00 91.12 73 PRO A O 1
ATOM 544 N N . HIS A 1 74 ? -0.826 13.459 8.646 1.00 89.44 74 HIS A N 1
ATOM 545 C CA . HIS A 1 74 ? -1.335 12.688 7.497 1.00 89.44 74 HIS A CA 1
ATOM 546 C C . HIS A 1 74 ? -0.821 13.245 6.153 1.00 89.44 74 HIS A C 1
ATOM 548 O O . HIS A 1 74 ? -1.545 13.913 5.418 1.00 89.44 74 HIS A O 1
ATOM 554 N N . ASN A 1 75 ? 0.451 13.008 5.838 1.00 89.69 75 ASN A N 1
ATOM 555 C CA . ASN A 1 75 ? 1.132 13.521 4.655 1.00 89.69 75 ASN A CA 1
ATOM 556 C C . ASN A 1 75 ? 1.720 12.384 3.804 1.00 89.69 75 ASN A C 1
ATOM 558 O O . ASN A 1 75 ? 1.654 11.208 4.157 1.00 89.69 75 ASN A O 1
A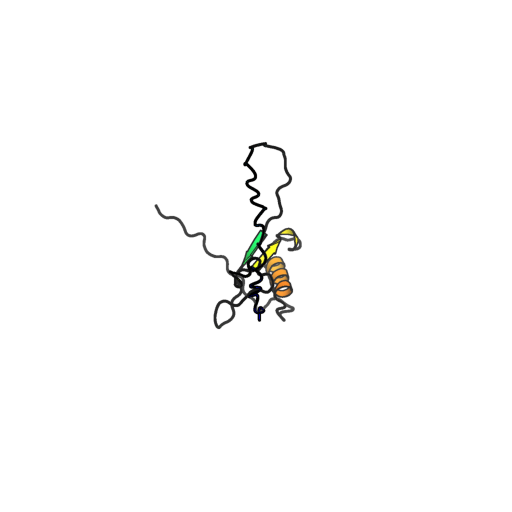TOM 562 N N . GLY A 1 76 ? 2.325 12.735 2.666 1.00 89.06 76 GLY A N 1
ATOM 563 C CA . GLY A 1 76 ? 2.897 11.746 1.748 1.00 89.06 76 GLY A CA 1
ATOM 564 C C . GLY A 1 76 ? 4.011 10.887 2.361 1.00 89.06 76 GLY A C 1
ATOM 565 O O . GLY A 1 76 ? 4.141 9.725 1.989 1.00 89.06 76 GLY A O 1
ATOM 566 N N . LYS A 1 77 ? 4.791 11.408 3.321 1.00 89.25 77 LYS A N 1
ATOM 567 C CA . LYS A 1 77 ? 5.861 10.651 3.997 1.00 89.25 77 LYS A CA 1
ATOM 568 C C . LYS A 1 77 ? 5.291 9.592 4.941 1.00 89.25 77 LYS A C 1
ATOM 570 O O . LYS A 1 77 ? 5.735 8.446 4.889 1.00 89.25 77 LYS A O 1
ATOM 575 N N . SER A 1 78 ? 4.319 9.954 5.783 1.00 91.50 78 SER A N 1
ATOM 576 C CA . SER A 1 78 ? 3.667 9.001 6.692 1.00 91.50 78 SER A CA 1
ATOM 577 C C . SER A 1 78 ? 2.858 7.963 5.920 1.00 91.50 78 SER A C 1
ATOM 579 O O . SER A 1 78 ? 2.994 6.774 6.198 1.00 91.50 78 SER A O 1
ATOM 581 N N . LEU A 1 79 ? 2.126 8.384 4.884 1.00 92.06 79 LEU A N 1
ATOM 582 C CA . LEU A 1 79 ? 1.437 7.479 3.964 1.00 92.06 79 LEU A CA 1
ATOM 583 C C . LEU A 1 79 ? 2.415 6.493 3.315 1.00 92.06 79 LEU A C 1
ATOM 585 O O . LEU A 1 79 ? 2.200 5.288 3.396 1.00 92.06 79 LEU A O 1
ATOM 589 N N . LYS A 1 80 ? 3.515 6.981 2.724 1.00 91.19 80 LYS A N 1
ATOM 590 C CA . LYS A 1 80 ? 4.521 6.122 2.082 1.00 91.19 80 LYS A CA 1
ATOM 591 C C . LYS A 1 80 ? 5.073 5.083 3.057 1.00 91.19 80 LYS A C 1
ATOM 593 O O . LYS A 1 80 ? 5.139 3.913 2.708 1.00 91.19 80 LYS A O 1
ATOM 598 N N . ARG A 1 81 ? 5.427 5.486 4.281 1.00 90.06 81 ARG A N 1
ATOM 599 C CA . ARG A 1 81 ? 5.939 4.563 5.305 1.00 90.06 81 ARG A CA 1
ATOM 600 C C . ARG A 1 81 ? 4.916 3.485 5.669 1.00 90.06 81 ARG A C 1
ATOM 602 O O . ARG A 1 81 ? 5.291 2.323 5.801 1.00 90.06 81 ARG A O 1
ATOM 609 N N . CYS A 1 82 ? 3.642 3.854 5.806 1.00 92.12 82 CYS A N 1
ATOM 610 C CA . CYS A 1 82 ? 2.574 2.886 6.053 1.00 92.12 82 CYS A CA 1
ATOM 611 C C . CYS A 1 82 ? 2.418 1.902 4.892 1.00 92.12 82 CYS A C 1
ATOM 613 O O . CYS A 1 82 ? 2.312 0.708 5.144 1.00 92.12 82 CYS A O 1
ATOM 615 N N . LEU A 1 83 ? 2.466 2.377 3.644 1.00 92.50 83 LEU A N 1
ATOM 616 C CA . LEU A 1 83 ? 2.369 1.522 2.457 1.00 92.50 83 LEU A CA 1
ATOM 617 C C . LEU A 1 83 ? 3.569 0.575 2.321 1.00 92.50 83 LEU A C 1
ATOM 619 O O . LEU A 1 83 ? 3.375 -0.615 2.120 1.00 92.50 83 LEU A O 1
ATOM 623 N N . VAL A 1 84 ? 4.797 1.072 2.501 1.00 91.44 84 VAL A N 1
ATOM 624 C CA . VAL A 1 84 ? 6.026 0.252 2.484 1.00 91.44 84 VAL A CA 1
ATOM 625 C C . VAL A 1 84 ? 5.942 -0.867 3.518 1.00 91.44 84 VAL A C 1
ATOM 627 O O . VAL A 1 84 ? 6.243 -2.013 3.204 1.00 91.44 84 VAL A O 1
ATOM 630 N N . LYS A 1 85 ? 5.476 -0.554 4.734 1.00 91.25 85 LYS A N 1
ATOM 631 C CA . LYS A 1 85 ? 5.271 -1.558 5.782 1.00 91.25 85 LYS A CA 1
ATOM 632 C C . LYS A 1 85 ? 4.161 -2.549 5.424 1.00 91.25 85 LYS A C 1
ATOM 634 O O . LYS A 1 85 ? 4.326 -3.731 5.673 1.00 91.25 85 LYS A O 1
ATOM 639 N N . ALA A 1 86 ? 3.043 -2.077 4.878 1.00 92.44 86 ALA A N 1
ATOM 640 C CA . ALA A 1 86 ? 1.894 -2.921 4.557 1.00 92.44 86 ALA A CA 1
ATOM 641 C C . ALA A 1 86 ? 2.152 -3.879 3.379 1.00 92.44 86 ALA A C 1
ATOM 643 O O . ALA A 1 86 ? 1.544 -4.941 3.311 1.00 92.44 86 ALA A O 1
ATOM 644 N N . GLU A 1 87 ? 3.058 -3.515 2.469 1.00 92.75 87 GLU A N 1
ATOM 645 C CA . GLU A 1 87 ? 3.475 -4.340 1.327 1.00 92.75 87 GLU A CA 1
ATOM 646 C C . GLU A 1 87 ? 4.766 -5.148 1.599 1.00 92.75 87 GLU A C 1
ATOM 648 O O . GLU A 1 87 ? 5.274 -5.844 0.719 1.00 92.75 87 GLU A O 1
ATOM 653 N N . ASP A 1 88 ? 5.303 -5.090 2.823 1.00 90.06 88 ASP A N 1
ATOM 654 C CA . ASP A 1 88 ? 6.625 -5.594 3.239 1.00 90.06 88 ASP A CA 1
ATOM 655 C C . ASP A 1 88 ? 7.766 -5.238 2.272 1.00 90.06 88 ASP A C 1
ATOM 657 O O . ASP A 1 88 ? 8.615 -6.065 1.927 1.00 90.06 88 ASP A O 1
ATOM 661 N N . PHE A 1 89 ? 7.800 -3.990 1.816 1.00 86.38 89 PHE A N 1
ATOM 662 C CA . PHE A 1 89 ? 8.929 -3.487 1.050 1.00 86.38 89 PHE A CA 1
ATOM 663 C C . PHE A 1 89 ? 10.118 -3.207 1.963 1.00 86.38 89 PHE A C 1
ATOM 665 O O . PHE A 1 89 ? 10.009 -2.539 2.993 1.00 86.38 89 PHE A O 1
ATOM 672 N N . THR A 1 90 ? 11.285 -3.716 1.570 1.00 74.44 90 THR A N 1
ATOM 673 C CA . THR A 1 90 ? 12.547 -3.549 2.297 1.00 74.44 90 THR A CA 1
ATOM 674 C C . THR A 1 90 ? 13.137 -2.171 1.999 1.00 74.44 90 THR A C 1
ATOM 676 O O . THR A 1 90 ? 14.162 -2.037 1.342 1.00 74.44 90 THR A O 1
ATOM 679 N N . ASP A 1 91 ? 12.444 -1.123 2.433 1.00 68.62 91 ASP A N 1
ATOM 680 C CA . ASP A 1 91 ? 12.816 0.263 2.150 1.00 68.62 91 ASP A CA 1
ATOM 681 C C . ASP A 1 91 ? 12.806 1.050 3.477 1.00 68.62 91 ASP A C 1
ATOM 683 O O . ASP A 1 91 ? 11.867 1.801 3.755 1.00 68.62 91 ASP A O 1
ATOM 687 N N . PRO A 1 92 ? 13.822 0.861 4.351 1.00 57.28 92 PRO A N 1
ATOM 688 C CA . PRO A 1 92 ? 13.821 1.401 5.718 1.00 57.28 92 PRO A CA 1
ATOM 689 C C . PRO A 1 92 ? 13.743 2.934 5.767 1.00 57.28 92 PRO A C 1
ATOM 691 O O . PRO A 1 92 ? 13.284 3.498 6.759 1.00 57.28 92 PRO A O 1
ATOM 694 N N . ASP A 1 93 ? 14.132 3.600 4.679 1.00 62.47 93 ASP A N 1
ATOM 695 C CA . ASP A 1 93 ? 14.131 5.059 4.548 1.00 62.47 93 ASP A CA 1
ATOM 696 C C . ASP A 1 93 ? 13.041 5.581 3.583 1.00 62.47 93 ASP A C 1
ATOM 698 O O . ASP A 1 93 ? 12.821 6.784 3.448 1.00 62.47 93 ASP A O 1
ATOM 702 N N . GLY A 1 94 ? 12.311 4.685 2.897 1.00 59.50 94 GLY A N 1
ATOM 703 C CA . GLY A 1 94 ? 11.293 5.050 1.898 1.00 59.50 94 GLY A CA 1
ATOM 704 C C . GLY A 1 94 ? 11.835 5.879 0.722 1.00 59.50 94 GLY A C 1
ATOM 705 O O . GLY A 1 94 ? 11.073 6.595 0.055 1.00 59.50 94 GLY A O 1
ATOM 706 N N . SER A 1 95 ? 13.151 5.819 0.504 1.00 64.44 95 SER A N 1
ATOM 707 C CA . SER A 1 95 ? 13.893 6.676 -0.421 1.00 64.44 95 SER A CA 1
ATOM 708 C C . SER A 1 95 ? 13.777 6.225 -1.879 1.00 64.44 95 SER A C 1
ATOM 710 O O . SER A 1 95 ? 13.931 7.056 -2.772 1.00 64.44 95 SER A O 1
ATOM 712 N N . ARG A 1 96 ? 13.431 4.956 -2.150 1.00 73.25 96 ARG A N 1
ATOM 713 C CA . ARG A 1 96 ? 13.283 4.432 -3.524 1.00 73.25 96 ARG A CA 1
ATOM 714 C C . ARG A 1 96 ? 11.830 4.312 -3.976 1.00 73.25 96 ARG A C 1
ATOM 716 O O . ARG A 1 96 ? 11.556 4.375 -5.170 1.00 73.25 96 ARG A O 1
ATOM 723 N N . THR A 1 97 ? 10.889 4.206 -3.041 1.00 80.62 97 THR A N 1
ATOM 724 C CA . THR A 1 97 ? 9.459 4.120 -3.362 1.00 80.62 97 THR A CA 1
ATOM 725 C C . THR A 1 97 ? 8.883 5.493 -3.738 1.00 80.62 97 THR A C 1
ATOM 727 O O . THR A 1 97 ? 8.936 6.442 -2.949 1.00 80.62 97 THR A O 1
ATOM 730 N N . LEU A 1 98 ? 8.297 5.619 -4.931 1.00 87.81 98 LEU A N 1
ATOM 731 C CA . LEU A 1 98 ? 7.660 6.850 -5.418 1.00 87.81 98 LEU A CA 1
ATOM 732 C C . LEU A 1 98 ? 6.139 6.803 -5.219 1.00 87.81 98 LEU A C 1
ATOM 734 O O . LEU A 1 98 ? 5.522 5.748 -5.336 1.00 87.81 98 LEU A O 1
ATOM 738 N N . LEU A 1 99 ? 5.535 7.955 -4.910 1.00 89.44 99 LEU A N 1
ATOM 739 C CA . LEU A 1 99 ? 4.085 8.098 -4.780 1.00 89.44 99 LEU A CA 1
ATOM 740 C C . LEU A 1 99 ? 3.569 9.009 -5.892 1.00 89.44 99 LEU A C 1
ATOM 742 O O . LEU A 1 99 ? 4.019 10.147 -6.018 1.00 89.44 99 LEU A O 1
ATOM 746 N N . TYR A 1 100 ? 2.597 8.516 -6.653 1.00 87.94 100 TYR A N 1
ATOM 747 C CA . TYR A 1 100 ? 1.965 9.254 -7.739 1.00 87.94 100 TYR A CA 1
ATOM 748 C C . TYR A 1 100 ? 0.509 9.541 -7.391 1.00 87.94 100 TYR A C 1
ATOM 750 O O . TYR A 1 100 ? -0.231 8.645 -6.986 1.00 87.94 100 TYR A O 1
ATOM 758 N N . THR A 1 101 ? 0.081 10.786 -7.574 1.00 85.38 101 THR A N 1
ATOM 759 C CA . THR A 1 101 ? -1.337 11.141 -7.560 1.00 85.38 101 THR A CA 1
ATOM 760 C C . THR A 1 101 ? -1.816 11.218 -9.002 1.00 85.38 101 THR A C 1
ATOM 762 O O . THR A 1 101 ? -1.178 11.830 -9.856 1.00 85.38 101 THR A O 1
ATOM 765 N N . SER A 1 102 ? -2.934 10.562 -9.310 1.00 72.62 102 SER A N 1
ATOM 766 C CA . SER A 1 102 ? -3.552 10.753 -10.621 1.00 72.62 102 SER A CA 1
ATOM 767 C C . SER A 1 102 ? -4.087 12.186 -10.700 1.00 72.62 102 SER A C 1
ATOM 769 O O . SER A 1 102 ? -4.797 12.606 -9.778 1.00 72.62 102 SER A O 1
ATOM 771 N N . PRO A 1 103 ? -3.790 12.946 -11.771 1.00 73.88 103 PRO A N 1
ATOM 772 C CA . PRO A 1 103 ? -4.440 14.224 -11.999 1.00 73.88 103 PRO A CA 1
ATOM 773 C C . PRO A 1 103 ? -5.952 14.014 -11.987 1.00 73.88 103 PRO A C 1
ATOM 775 O O . PRO A 1 103 ? -6.452 13.057 -12.587 1.00 73.88 103 PRO A O 1
ATOM 778 N N . ARG A 1 104 ? -6.700 14.903 -11.325 1.00 70.75 104 ARG A N 1
ATOM 779 C CA . ARG A 1 104 ? -8.153 14.922 -11.505 1.00 70.75 104 ARG A CA 1
ATOM 780 C C . ARG A 1 104 ? -8.402 15.161 -12.990 1.00 70.75 104 ARG A C 1
ATOM 782 O O . ARG A 1 104 ? -8.088 16.239 -13.488 1.00 70.75 104 ARG A O 1
ATOM 789 N N . ARG A 1 105 ? -8.914 14.148 -13.699 1.00 64.69 105 ARG A N 1
ATOM 790 C CA . ARG A 1 105 ? -9.367 14.296 -15.085 1.00 64.69 105 ARG A CA 1
ATOM 791 C C . ARG A 1 105 ? -10.360 15.455 -15.090 1.00 64.69 105 ARG A C 1
ATOM 793 O O . ARG A 1 105 ? -11.444 15.339 -14.527 1.00 64.69 105 ARG A O 1
ATOM 800 N N . SER A 1 106 ? -9.949 16.591 -15.652 1.00 61.44 106 SER A N 1
ATOM 801 C CA . SER A 1 106 ? -10.862 17.692 -15.925 1.00 61.44 106 SER A CA 1
ATOM 802 C C . SER A 1 106 ? -11.875 17.150 -16.924 1.00 61.44 106 SER A C 1
ATOM 804 O O . SER A 1 106 ? -11.523 16.849 -18.065 1.00 61.44 106 SER A O 1
ATOM 806 N N . LEU A 1 107 ? -13.103 16.935 -16.456 1.00 59.72 107 LEU A N 1
ATOM 807 C CA . LEU A 1 107 ? -14.258 16.742 -17.319 1.00 59.72 107 LEU A CA 1
ATOM 808 C C . LEU A 1 107 ? -14.443 18.075 -18.046 1.00 59.72 107 LEU A C 1
ATOM 810 O O . LEU A 1 107 ? -15.019 19.010 -17.497 1.00 59.72 107 LEU A O 1
ATOM 814 N N . ARG A 1 108 ? -13.832 18.206 -19.223 1.00 61.34 108 ARG A N 1
ATOM 815 C CA . ARG A 1 108 ? -14.120 19.313 -20.131 1.00 61.34 108 ARG A CA 1
ATOM 816 C C . ARG A 1 108 ? -15.457 18.974 -20.791 1.00 61.34 108 ARG A C 1
ATOM 818 O O . ARG A 1 108 ? -15.552 17.912 -21.404 1.00 61.34 108 ARG A O 1
ATOM 825 N N . SER A 1 109 ? -16.467 19.813 -20.554 1.00 64.12 109 SER A N 1
ATOM 826 C CA . SER A 1 109 ? -17.752 19.780 -21.263 1.00 64.12 109 SER A CA 1
ATOM 827 C C . SER A 1 109 ? -17.593 20.304 -22.678 1.00 64.12 109 SER A C 1
ATOM 829 O O . SER A 1 109 ? -16.841 21.299 -22.810 1.00 64.12 109 SER A O 1
#

pLDDT: mean 76.51, std 18.66, range [37.72, 96.25]

Organism: NCBI:txid2733690

Radius of gyration: 23.54 Å; chains: 1; bounding box: 48×80×35 Å

Foldseek 3Di:
DDDDDPPPPDPDPDPPPDPPPPPPDDDPDPDDDDWDKDKDFDADPVGTDFALQQPDPVCRRIHMDTQVLQDPPSDPQSVLVSRCVRRVPPCPRSVPPDDDDDPPPPPDD

Sequence (109 aa):
MTTGANDSDPPPRYDTQNTSESTMKAASSGSAPGPRYLYYRVYSPDGAIPSKTAFDPRNPYVGCITASSIPPPHNGKSLKRCLVKAEDFTDPDGSRTLLYTSPRRSLRS